Protein AF-A0A957B5E1-F1 (afdb_monomer)

Nearest PDB structures (foldseek):
  1ffw-assembly2_D  TM=5.467E-01  e=7.168E-02  Escherichia coli
  3lap-assembly1_C  TM=6.082E-01  e=3.350E-01  Mycobacterium tuberculosis H37Rv
  6wjo-assembly1_B  TM=6.045E-01  e=6.369E-01  Corynebacterium pseudotuberculosis C231
  5jvo-assembly1_A  TM=5.985E-01  e=7.723E-01  Corynebacterium pseudotuberculosis
  6wjp-assembly1_A-2  TM=5.785E-01  e=5.973E-01  Corynebacterium pseudotuberculosis C231

Sequence (131 aa):
MQNISFETKAINVELLDETIRASLGERIFGISQSEQEIMVHLSDEANARDVAQVREIFEAHDATHLTNRQQEQQNNRLTLTQLREENSGLFDLSTVGNERGPIREMAKRLAQLELEVMEMRGELGSPSFSD

pLDDT: mean 84.03, std 13.48, range [43.12, 97.38]

Mean predicted aligned error: 12.25 Å

Secondary structure (DSSP, 8-state):
-EEEEEE--S--HHHHHHHHHHHHGGGEEEEEE-SSEEEEEE-TT--HHHHHHHHHHHHT--TTPPPHHHHHHHHHHHHHHHHHHHT-S---GGGGTT--HHHHHHHHHHHHHHHHHHHHHT-S-------

Structure (mmCIF, N/CA/C/O backbone):
data_AF-A0A957B5E1-F1
#
_entry.id   AF-A0A957B5E1-F1
#
loop_
_atom_site.group_PDB
_atom_site.id
_atom_site.type_symbol
_atom_site.label_atom_id
_atom_site.label_alt_id
_atom_site.label_comp_id
_atom_site.label_asym_id
_atom_site.label_entity_id
_atom_site.label_seq_id
_atom_site.pdbx_PDB_ins_code
_atom_site.Cartn_x
_atom_site.Cartn_y
_atom_site.Cartn_z
_atom_site.occupancy
_atom_site.B_iso_or_equiv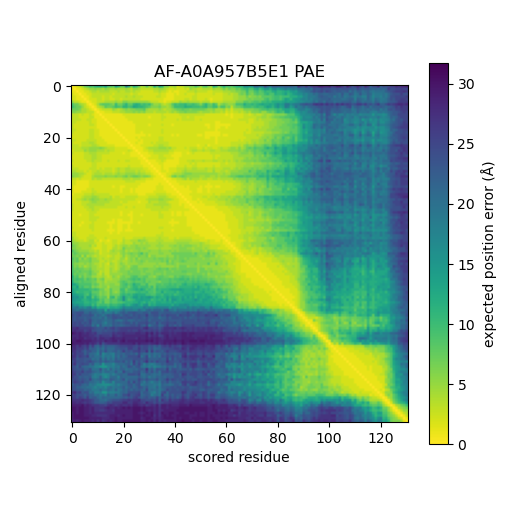
_atom_site.auth_seq_id
_atom_site.auth_comp_id
_atom_site.auth_asym_id
_atom_site.auth_atom_id
_atom_site.pdbx_PDB_model_num
ATOM 1 N N . MET A 1 1 ? 22.008 4.849 -10.360 1.00 84.94 1 MET A N 1
ATOM 2 C CA . MET A 1 1 ? 20.581 4.707 -10.061 1.00 84.94 1 MET A CA 1
ATOM 3 C C . MET A 1 1 ? 19.802 5.391 -11.170 1.00 84.94 1 MET A C 1
ATOM 5 O O . MET A 1 1 ? 20.191 6.489 -11.566 1.00 84.94 1 MET A O 1
ATOM 9 N N . GLN A 1 2 ? 18.736 4.769 -11.676 1.00 92.12 2 GLN A N 1
ATOM 10 C CA . GLN A 1 2 ? 17.880 5.345 -12.719 1.00 92.12 2 GLN A CA 1
ATOM 11 C C . GLN A 1 2 ? 16.495 5.661 -12.147 1.00 92.12 2 GLN A C 1
ATOM 13 O O . GLN A 1 2 ? 15.927 4.849 -11.425 1.00 92.12 2 GLN A O 1
ATOM 18 N N . ASN A 1 3 ? 15.941 6.825 -12.491 1.00 95.00 3 ASN A N 1
ATOM 19 C CA . ASN A 1 3 ? 14.601 7.230 -12.069 1.00 95.00 3 ASN A CA 1
ATOM 20 C C . ASN A 1 3 ? 13.670 7.313 -13.280 1.00 95.00 3 ASN A C 1
ATOM 22 O O . ASN A 1 3 ? 14.054 7.842 -14.326 1.00 95.00 3 ASN A O 1
ATOM 26 N N . ILE A 1 4 ? 12.442 6.824 -13.120 1.00 94.75 4 ILE A N 1
ATOM 27 C CA . ILE A 1 4 ? 11.356 6.998 -14.089 1.00 94.75 4 ILE A CA 1
ATOM 28 C C . ILE A 1 4 ? 10.230 7.747 -13.384 1.00 94.75 4 ILE A C 1
ATOM 30 O O . ILE A 1 4 ? 9.785 7.311 -12.323 1.00 94.75 4 ILE A O 1
ATOM 34 N N . SER A 1 5 ? 9.783 8.857 -13.967 1.00 94.56 5 SER A N 1
ATOM 35 C CA . SER A 1 5 ? 8.663 9.641 -13.455 1.00 94.56 5 SER A CA 1
ATOM 36 C C . SER A 1 5 ? 7.385 9.388 -14.252 1.00 94.56 5 SE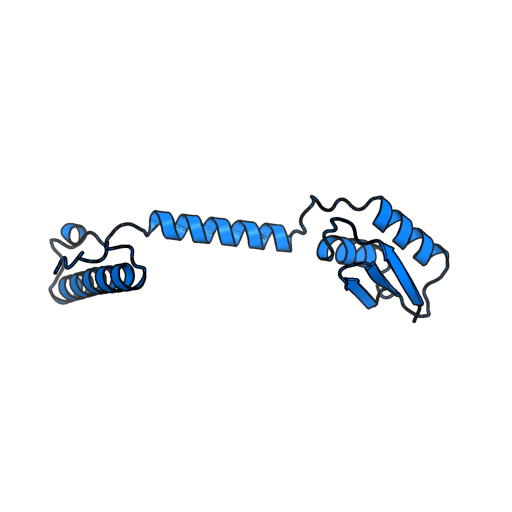R A C 1
ATOM 38 O O . SER A 1 5 ? 7.407 9.171 -15.470 1.00 94.56 5 SER A O 1
ATOM 40 N N . PHE A 1 6 ? 6.269 9.436 -13.535 1.00 94.31 6 PHE A N 1
ATOM 41 C CA . PHE A 1 6 ? 4.916 9.333 -14.055 1.00 94.31 6 PHE A CA 1
ATOM 42 C C . PHE A 1 6 ? 4.049 10.417 -13.419 1.00 94.31 6 PHE A C 1
ATOM 44 O O . PHE A 1 6 ? 4.238 10.747 -12.250 1.00 94.31 6 PHE A O 1
ATOM 51 N N . GLU A 1 7 ? 3.080 10.948 -14.162 1.00 92.25 7 GLU A N 1
ATOM 52 C CA . GLU A 1 7 ? 2.094 11.873 -13.597 1.00 92.25 7 GLU A CA 1
ATOM 53 C C . GLU A 1 7 ? 1.231 11.169 -12.547 1.00 92.25 7 GLU A C 1
ATOM 55 O O . GLU A 1 7 ? 0.790 10.029 -12.745 1.00 92.25 7 GLU A O 1
ATOM 60 N N . THR A 1 8 ? 0.963 11.858 -11.438 1.00 82.69 8 THR A N 1
ATOM 61 C CA . THR A 1 8 ? 0.105 11.322 -10.383 1.00 82.69 8 THR A CA 1
ATOM 62 C C . THR A 1 8 ? -1.310 11.096 -10.910 1.00 82.69 8 THR A C 1
ATOM 64 O O . THR A 1 8 ? -1.996 12.008 -11.370 1.00 82.69 8 THR A O 1
ATOM 67 N N . LYS A 1 9 ? -1.764 9.850 -10.790 1.00 83.75 9 LYS A N 1
ATOM 68 C CA . LYS A 1 9 ? -3.157 9.425 -10.958 1.00 83.75 9 LYS A CA 1
ATOM 69 C C . LYS A 1 9 ? -3.624 8.774 -9.658 1.00 83.75 9 LYS A C 1
ATOM 71 O O . LYS A 1 9 ? -2.817 8.531 -8.761 1.00 83.75 9 LYS A O 1
ATOM 76 N N . ALA A 1 10 ? -4.919 8.479 -9.546 1.00 85.75 10 ALA A N 1
ATOM 77 C CA . ALA A 1 10 ? -5.409 7.615 -8.476 1.00 85.75 10 ALA A CA 1
ATOM 78 C C . ALA A 1 10 ? -4.701 6.253 -8.591 1.00 85.75 10 ALA A C 1
ATOM 80 O O . ALA A 1 10 ? -4.989 5.492 -9.508 1.00 85.75 10 ALA A O 1
ATOM 81 N N . ILE A 1 11 ? -3.727 6.000 -7.712 1.00 89.69 11 ILE A N 1
ATOM 82 C CA . ILE A 1 11 ? -2.851 4.825 -7.726 1.00 89.69 11 ILE A CA 1
ATOM 83 C C . ILE A 1 11 ? -2.752 4.252 -6.318 1.00 89.69 11 ILE A C 1
ATOM 85 O O . ILE A 1 11 ? -2.476 4.962 -5.353 1.00 89.69 11 ILE A O 1
ATOM 89 N N . ASN A 1 12 ? -2.922 2.936 -6.222 1.00 93.50 12 ASN A N 1
ATOM 90 C CA . ASN A 1 12 ? -2.518 2.168 -5.054 1.00 93.50 12 ASN A CA 1
ATOM 91 C C . ASN A 1 12 ? -1.007 1.886 -5.122 1.00 93.50 12 ASN A C 1
ATOM 93 O O . ASN A 1 12 ? -0.584 0.938 -5.784 1.00 93.50 12 ASN A O 1
ATOM 97 N N . VAL A 1 13 ? -0.197 2.732 -4.475 1.00 93.38 13 VAL A N 1
ATOM 98 C CA . VAL A 1 13 ? 1.279 2.661 -4.536 1.00 93.38 13 VAL A CA 1
ATOM 99 C C . VAL A 1 13 ? 1.817 1.348 -3.982 1.00 93.38 13 VAL A C 1
ATOM 101 O O . VAL A 1 13 ? 2.799 0.827 -4.494 1.00 93.38 13 VAL A O 1
ATOM 104 N N . GLU A 1 14 ? 1.171 0.794 -2.960 1.00 93.69 14 GLU A N 1
ATOM 105 C CA . GLU A 1 14 ? 1.608 -0.462 -2.354 1.00 93.69 14 GLU A CA 1
ATOM 106 C C . GLU A 1 14 ? 1.456 -1.634 -3.326 1.00 93.69 14 GLU A C 1
ATOM 108 O O . GLU A 1 14 ? 2.397 -2.399 -3.516 1.00 93.69 14 GLU A O 1
ATOM 113 N N . LEU A 1 15 ? 0.301 -1.725 -3.995 1.00 94.19 15 LEU A N 1
ATOM 114 C CA . LEU A 1 15 ? 0.072 -2.733 -5.028 1.00 94.19 15 LEU A CA 1
ATOM 115 C C . LEU A 1 15 ? 1.023 -2.541 -6.216 1.00 94.19 15 LEU A C 1
ATOM 117 O O . LEU A 1 15 ? 1.521 -3.516 -6.779 1.00 94.19 15 LEU A O 1
ATOM 121 N N . LEU A 1 16 ? 1.285 -1.287 -6.594 1.00 94.69 16 LEU A N 1
ATOM 122 C CA . LEU A 1 16 ? 2.216 -0.970 -7.671 1.00 94.69 16 LEU A CA 1
ATOM 123 C C . LEU A 1 16 ? 3.643 -1.422 -7.319 1.00 94.69 16 LEU A C 1
ATOM 125 O O . LEU A 1 16 ? 4.295 -2.060 -8.144 1.00 94.69 16 LEU A O 1
ATOM 129 N N . ASP A 1 17 ? 4.115 -1.144 -6.098 1.00 95.25 17 ASP A N 1
ATOM 130 C CA . ASP A 1 17 ? 5.431 -1.588 -5.617 1.00 95.25 17 ASP A CA 1
ATOM 131 C C . ASP A 1 17 ? 5.525 -3.112 -5.582 1.00 95.25 17 ASP A C 1
ATOM 133 O O . ASP A 1 17 ? 6.493 -3.669 -6.095 1.00 95.25 17 ASP A O 1
ATOM 137 N N . GLU A 1 18 ? 4.500 -3.795 -5.067 1.00 94.69 18 GLU A N 1
ATOM 138 C CA . GLU A 1 18 ? 4.441 -5.258 -5.047 1.00 94.69 18 GLU A CA 1
ATOM 139 C C . GLU A 1 18 ? 4.517 -5.844 -6.466 1.00 94.69 18 GLU A C 1
ATOM 141 O O . GLU A 1 18 ? 5.321 -6.740 -6.727 1.00 94.69 18 GLU A O 1
ATOM 146 N N . THR A 1 19 ? 3.752 -5.286 -7.408 1.00 95.25 19 THR A N 1
ATOM 147 C CA . THR A 1 19 ? 3.702 -5.754 -8.802 1.00 95.25 19 THR A CA 1
ATOM 148 C C . THR A 1 19 ? 5.027 -5.519 -9.528 1.00 95.25 19 THR A C 1
ATOM 150 O O . THR A 1 19 ? 5.556 -6.427 -10.176 1.00 95.25 19 THR A O 1
ATOM 153 N N . ILE A 1 20 ? 5.608 -4.321 -9.402 1.00 95.69 20 ILE A N 1
ATOM 154 C CA . ILE A 1 20 ? 6.893 -4.010 -10.039 1.00 95.69 20 ILE A CA 1
ATOM 155 C C . ILE A 1 20 ? 8.006 -4.854 -9.417 1.00 95.69 20 ILE A C 1
ATOM 157 O O . ILE A 1 20 ? 8.822 -5.415 -10.148 1.00 95.69 20 ILE A O 1
ATOM 161 N N . ARG A 1 21 ? 8.030 -5.012 -8.091 1.00 96.19 21 ARG A N 1
ATOM 162 C CA . ARG A 1 21 ? 9.034 -5.826 -7.396 1.00 96.19 21 ARG A CA 1
ATOM 163 C C . ARG A 1 21 ? 8.924 -7.306 -7.742 1.00 96.19 21 ARG A C 1
ATOM 165 O O . ARG A 1 21 ? 9.955 -7.938 -7.953 1.00 96.19 21 ARG A O 1
ATOM 172 N N . ALA A 1 22 ? 7.714 -7.846 -7.886 1.00 95.88 22 ALA A N 1
ATOM 173 C CA . ALA A 1 22 ? 7.507 -9.216 -8.358 1.00 95.88 22 ALA A CA 1
ATOM 174 C C . ALA A 1 22 ? 8.056 -9.433 -9.780 1.00 95.88 22 ALA A C 1
ATOM 176 O O . ALA A 1 22 ? 8.545 -10.515 -10.099 1.00 95.88 22 ALA A O 1
ATOM 177 N N . SER A 1 23 ? 8.010 -8.399 -10.622 1.00 96.12 23 SER A N 1
ATOM 178 C CA . SER A 1 23 ? 8.473 -8.462 -12.008 1.00 96.12 23 SER A CA 1
ATOM 179 C C . SER A 1 23 ? 9.976 -8.201 -12.175 1.00 96.12 23 SER A C 1
ATOM 181 O O . SER A 1 23 ? 10.636 -8.846 -12.992 1.00 96.12 23 SER A O 1
ATOM 183 N N . LEU A 1 24 ? 10.527 -7.225 -11.450 1.00 95.56 24 LEU A N 1
ATOM 184 C CA . LEU A 1 24 ? 11.905 -6.752 -11.622 1.00 95.56 24 LEU A CA 1
ATOM 185 C C . LEU A 1 24 ? 12.883 -7.348 -10.598 1.00 95.56 24 LEU A C 1
ATOM 187 O O . LEU A 1 24 ? 14.088 -7.373 -10.870 1.00 95.56 24 LEU A O 1
ATOM 191 N N . GLY A 1 25 ? 12.389 -7.854 -9.465 1.00 95.12 25 GLY A N 1
ATOM 192 C CA . GLY A 1 25 ? 13.197 -8.405 -8.379 1.00 95.12 25 GLY A CA 1
ATOM 193 C C . GLY A 1 25 ? 14.068 -7.338 -7.716 1.00 95.12 25 GLY A C 1
ATOM 194 O O . GLY A 1 25 ? 13.592 -6.269 -7.349 1.00 95.12 25 GLY A O 1
ATOM 195 N N . GLU A 1 26 ? 15.366 -7.611 -7.597 1.00 95.06 26 GLU A N 1
ATOM 196 C CA . GLU A 1 26 ? 16.347 -6.715 -6.959 1.00 95.06 26 GLU A CA 1
ATOM 197 C C . GLU A 1 26 ? 16.664 -5.455 -7.785 1.00 95.06 26 GLU A C 1
ATOM 199 O O . GLU A 1 26 ? 17.351 -4.550 -7.318 1.00 95.06 26 GLU A O 1
ATOM 204 N N . ARG A 1 27 ? 16.141 -5.360 -9.015 1.00 96.12 27 ARG A N 1
ATOM 205 C CA . ARG A 1 27 ? 16.395 -4.226 -9.915 1.00 96.12 27 ARG A CA 1
ATOM 206 C C . ARG A 1 27 ? 15.563 -2.982 -9.598 1.00 96.12 27 ARG A C 1
ATOM 208 O O . ARG A 1 27 ? 15.776 -1.953 -10.240 1.00 96.12 27 ARG A O 1
ATOM 215 N N . ILE A 1 28 ? 14.655 -3.053 -8.624 1.00 96.75 28 ILE A N 1
ATOM 216 C CA . ILE A 1 28 ? 13.908 -1.915 -8.075 1.00 96.75 28 ILE A CA 1
ATOM 217 C C . ILE A 1 28 ? 14.337 -1.649 -6.628 1.00 96.75 28 ILE A C 1
ATOM 219 O O . ILE A 1 28 ? 14.397 -2.557 -5.805 1.00 96.75 28 ILE A O 1
ATOM 223 N N . PHE A 1 29 ? 14.595 -0.381 -6.309 1.00 95.94 29 PHE A N 1
ATOM 224 C CA . PHE A 1 29 ? 14.842 0.065 -4.937 1.00 95.94 29 PHE A CA 1
ATOM 225 C C . PHE A 1 29 ? 13.554 0.470 -4.217 1.00 95.94 29 PHE A C 1
ATOM 227 O O . PHE A 1 29 ? 13.430 0.260 -3.011 1.00 95.94 29 PHE A O 1
ATOM 234 N N . GLY A 1 30 ? 12.595 1.036 -4.949 1.00 95.50 30 GLY A N 1
ATOM 235 C CA . GLY A 1 30 ? 11.274 1.366 -4.430 1.00 95.50 30 GLY A CA 1
ATOM 236 C C . GLY A 1 30 ? 10.558 2.418 -5.264 1.00 95.50 30 GLY A C 1
ATOM 237 O O . GLY A 1 30 ? 11.024 2.820 -6.334 1.00 95.50 30 GLY A O 1
ATOM 238 N N . ILE A 1 31 ? 9.426 2.877 -4.739 1.00 96.19 31 ILE A N 1
ATOM 239 C CA . ILE A 1 31 ? 8.576 3.900 -5.345 1.00 96.19 31 ILE A CA 1
ATOM 240 C C . ILE A 1 31 ? 8.396 5.043 -4.348 1.00 96.19 31 ILE A C 1
ATOM 242 O O . ILE A 1 31 ? 8.119 4.808 -3.171 1.00 96.19 31 ILE A O 1
ATOM 246 N N . SER A 1 32 ? 8.538 6.279 -4.816 1.00 95.00 32 SER A N 1
ATOM 247 C CA . SER A 1 32 ? 8.153 7.476 -4.073 1.00 95.00 32 SER A CA 1
ATOM 248 C C . SER A 1 32 ? 6.994 8.186 -4.772 1.00 95.00 32 SER A C 1
ATOM 250 O O . SER A 1 32 ? 6.836 8.111 -5.990 1.00 95.00 32 SER A O 1
ATOM 252 N N . GLN A 1 33 ? 6.147 8.848 -3.987 1.00 94.31 33 GLN A N 1
ATOM 253 C CA . GLN A 1 33 ? 4.993 9.593 -4.478 1.00 94.31 33 GLN A CA 1
ATOM 254 C C . GLN A 1 33 ? 5.028 11.010 -3.910 1.00 94.31 33 GLN A C 1
ATOM 256 O O . GLN A 1 33 ? 5.201 11.202 -2.706 1.00 94.31 33 GLN A O 1
ATOM 261 N N . SER A 1 34 ? 4.828 11.988 -4.786 1.00 92.12 34 SER A N 1
ATOM 262 C CA . SER A 1 34 ? 4.522 13.374 -4.446 1.00 92.12 34 SER A CA 1
ATOM 263 C C . SER A 1 34 ? 3.105 13.730 -4.913 1.00 92.12 34 SER A C 1
ATOM 265 O O . SER A 1 34 ? 2.397 12.910 -5.502 1.00 92.12 34 SER A O 1
ATOM 267 N N . GLU A 1 35 ? 2.677 14.970 -4.674 1.00 89.19 35 GLU A N 1
ATOM 268 C CA . GLU A 1 35 ? 1.366 15.453 -5.125 1.00 89.19 35 GLU A CA 1
ATOM 269 C C . GLU A 1 35 ? 1.197 15.390 -6.652 1.00 89.19 35 GLU A C 1
ATOM 271 O O . GLU A 1 35 ? 0.083 15.208 -7.138 1.00 89.19 35 GLU A O 1
ATOM 276 N N . GLN A 1 36 ? 2.288 15.515 -7.412 1.00 90.75 36 GLN A N 1
ATOM 277 C CA . GLN A 1 36 ? 2.246 15.685 -8.871 1.00 90.75 36 GLN A CA 1
ATOM 278 C C . GLN A 1 36 ? 2.878 14.529 -9.644 1.00 90.75 36 GLN A C 1
ATOM 280 O O . GLN A 1 36 ? 2.519 14.304 -10.801 1.00 90.75 36 GLN A O 1
ATOM 285 N N . GLU A 1 37 ? 3.785 13.783 -9.015 1.00 94.69 37 GLU A N 1
ATOM 286 C CA . GLU A 1 37 ? 4.480 12.681 -9.670 1.00 94.69 37 GLU A CA 1
ATOM 287 C C . GLU A 1 37 ? 4.664 11.445 -8.789 1.00 94.69 37 GLU A C 1
ATOM 289 O O . GLU A 1 37 ? 4.835 11.524 -7.569 1.00 94.69 37 GLU A O 1
ATOM 294 N N . ILE A 1 38 ? 4.708 10.295 -9.456 1.00 94.81 38 ILE A N 1
ATOM 295 C CA . ILE A 1 38 ? 5.184 9.028 -8.911 1.00 94.81 38 ILE A CA 1
ATOM 296 C C . ILE A 1 38 ? 6.538 8.735 -9.545 1.00 94.81 38 ILE A C 1
ATOM 298 O O . ILE A 1 38 ? 6.677 8.744 -10.770 1.00 94.81 38 ILE A O 1
ATOM 302 N N . MET A 1 39 ? 7.535 8.460 -8.709 1.00 96.25 39 MET A N 1
ATOM 303 C CA . MET A 1 39 ? 8.894 8.166 -9.136 1.00 96.25 39 MET A CA 1
ATOM 304 C C . MET A 1 39 ? 9.259 6.730 -8.770 1.00 96.25 39 MET A C 1
ATOM 306 O O . MET A 1 39 ? 9.225 6.338 -7.605 1.00 96.25 39 MET A O 1
ATOM 310 N N . VAL A 1 40 ? 9.627 5.944 -9.779 1.00 96.56 40 VAL A N 1
ATOM 311 C CA . VAL A 1 40 ? 10.134 4.580 -9.606 1.00 96.56 40 VAL A CA 1
ATOM 312 C C . VAL A 1 40 ? 11.658 4.625 -9.635 1.00 96.56 40 VAL A C 1
ATOM 314 O O . VAL A 1 40 ? 12.252 5.109 -10.604 1.00 96.56 40 VAL A O 1
ATOM 317 N N . HIS A 1 41 ? 12.284 4.122 -8.573 1.00 97.38 41 H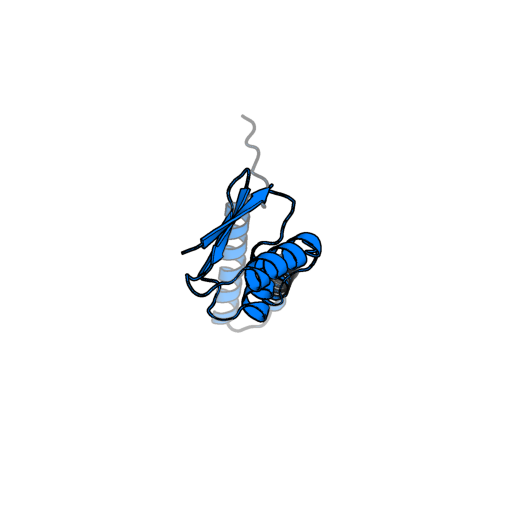IS A N 1
ATOM 318 C CA . HIS A 1 41 ? 13.733 4.094 -8.402 1.00 97.38 41 HIS A CA 1
ATOM 319 C C . HIS A 1 41 ? 14.282 2.722 -8.789 1.00 97.38 41 HIS A C 1
ATOM 321 O O . HIS A 1 41 ? 14.015 1.723 -8.119 1.00 97.38 41 HIS A O 1
ATOM 327 N N . LEU A 1 42 ? 15.072 2.674 -9.857 1.00 97.06 42 LEU A N 1
ATOM 328 C CA . LEU A 1 42 ? 15.676 1.458 -10.389 1.00 97.06 42 LEU A CA 1
ATOM 329 C C . LEU A 1 42 ? 17.184 1.392 -10.109 1.00 97.06 42 LEU A C 1
ATOM 331 O O . LEU A 1 42 ? 17.880 2.411 -9.997 1.00 97.06 42 LEU A O 1
ATOM 335 N N . SER A 1 43 ? 17.685 0.161 -10.032 1.00 97.19 43 SER A N 1
ATOM 336 C CA . SER A 1 43 ? 19.114 -0.149 -9.945 1.00 97.19 43 SER A CA 1
ATOM 337 C C . SER A 1 43 ? 19.885 0.316 -11.185 1.00 97.19 43 SER A C 1
ATOM 339 O O . SER A 1 43 ? 19.311 0.513 -12.253 1.00 97.19 43 SER A O 1
ATOM 341 N N . ASP A 1 44 ? 21.205 0.467 -11.055 1.00 95.88 44 ASP A N 1
ATOM 342 C CA . ASP A 1 44 ? 22.099 0.748 -12.193 1.00 95.88 44 ASP A CA 1
ATOM 343 C C . ASP A 1 44 ? 22.163 -0.387 -13.223 1.00 95.88 44 ASP A C 1
ATOM 345 O O . ASP A 1 44 ? 22.570 -0.173 -14.361 1.00 95.88 44 ASP A O 1
ATOM 349 N N . GLU A 1 45 ? 21.746 -1.589 -12.831 1.00 95.44 45 GLU A N 1
ATOM 350 C CA . GLU A 1 45 ? 21.701 -2.769 -13.694 1.00 95.44 45 GLU A CA 1
ATOM 351 C C . GLU A 1 45 ? 20.414 -2.836 -14.531 1.00 95.44 45 GLU A C 1
ATOM 353 O O . GLU A 1 45 ? 20.287 -3.693 -15.410 1.00 95.44 45 GLU A O 1
ATOM 358 N N . ALA A 1 46 ? 19.455 -1.938 -14.276 1.00 96.06 46 ALA A N 1
ATOM 359 C CA . ALA A 1 46 ? 18.222 -1.865 -15.041 1.00 96.06 46 ALA A CA 1
ATOM 360 C C . ALA A 1 46 ? 18.505 -1.443 -16.489 1.00 96.06 46 ALA A C 1
ATOM 362 O O . ALA A 1 46 ? 19.220 -0.478 -16.764 1.00 96.06 46 ALA A O 1
ATOM 363 N N . ASN A 1 47 ? 17.920 -2.171 -17.435 1.00 96.19 47 ASN A N 1
ATOM 364 C CA . ASN A 1 47 ? 18.079 -1.907 -18.862 1.00 96.19 47 ASN A CA 1
ATOM 365 C C . ASN A 1 47 ? 16.790 -1.335 -19.482 1.00 96.19 47 ASN A C 1
ATOM 367 O O . ASN A 1 47 ? 15.749 -1.208 -18.838 1.00 96.19 47 ASN A O 1
ATOM 371 N N . ALA A 1 48 ? 16.834 -1.013 -20.778 1.00 95.88 48 ALA A N 1
ATOM 372 C CA . ALA A 1 48 ? 15.690 -0.441 -21.490 1.00 95.88 48 ALA A CA 1
ATOM 373 C C . ALA A 1 48 ? 14.431 -1.335 -21.477 1.00 95.88 48 ALA A C 1
ATOM 375 O O . ALA A 1 48 ? 13.317 -0.816 -21.527 1.00 95.88 48 ALA A O 1
ATOM 376 N N . ARG A 1 49 ? 14.589 -2.663 -21.392 1.00 96.19 49 ARG A N 1
ATOM 377 C CA . ARG A 1 49 ? 13.465 -3.600 -21.273 1.00 96.19 49 ARG A CA 1
ATOM 378 C C . ARG A 1 49 ? 12.812 -3.501 -19.898 1.00 96.19 49 ARG A C 1
ATOM 380 O O . ARG A 1 49 ? 11.590 -3.513 -19.832 1.00 96.19 49 ARG A O 1
ATOM 387 N N . ASP A 1 50 ? 13.602 -3.348 -18.837 1.00 96.62 50 ASP A N 1
ATOM 388 C CA . ASP A 1 50 ? 13.079 -3.156 -17.479 1.00 96.62 50 ASP A CA 1
ATOM 389 C C . ASP A 1 50 ? 12.289 -1.840 -17.388 1.00 96.62 50 ASP A C 1
ATOM 391 O O . ASP A 1 50 ? 11.180 -1.808 -16.861 1.00 96.62 50 ASP A O 1
ATOM 395 N N . VAL A 1 51 ? 12.804 -0.765 -17.998 1.00 96.62 51 VAL A N 1
ATOM 396 C CA . VAL A 1 51 ? 12.098 0.527 -18.103 1.00 96.62 51 VAL A CA 1
ATOM 397 C C . VAL A 1 51 ? 10.769 0.383 -18.851 1.00 96.62 51 VAL A C 1
ATOM 399 O O . VAL A 1 51 ? 9.753 0.912 -18.401 1.00 96.62 51 VAL A O 1
ATOM 402 N N . ALA A 1 52 ? 10.758 -0.318 -19.990 1.00 96.94 52 ALA A N 1
ATOM 403 C CA . ALA A 1 52 ? 9.537 -0.561 -20.756 1.00 96.94 52 ALA A CA 1
ATOM 404 C C . ALA A 1 52 ? 8.515 -1.378 -19.950 1.00 96.94 52 ALA A C 1
ATOM 406 O O . ALA A 1 52 ? 7.335 -1.044 -19.944 1.00 96.94 52 ALA A O 1
ATOM 407 N N . GLN A 1 53 ? 8.982 -2.383 -19.209 1.00 96.75 53 GLN A N 1
ATOM 408 C CA . GLN A 1 53 ? 8.139 -3.214 -18.358 1.00 96.75 53 GLN A CA 1
ATOM 409 C C . GLN A 1 53 ? 7.507 -2.417 -17.210 1.00 96.75 53 GLN A C 1
ATOM 411 O O . GLN A 1 53 ? 6.321 -2.575 -16.940 1.00 96.75 53 GLN A O 1
ATOM 416 N N . VAL A 1 54 ? 8.252 -1.510 -16.570 1.00 96.50 54 VAL A N 1
ATOM 417 C CA . VAL A 1 54 ? 7.689 -0.608 -15.547 1.00 96.50 54 VAL A CA 1
ATOM 418 C C . VAL A 1 54 ? 6.588 0.275 -16.136 1.00 96.50 54 VAL A C 1
ATOM 420 O O . VAL A 1 54 ? 5.562 0.470 -15.490 1.00 96.50 54 VAL A O 1
ATOM 423 N N . ARG A 1 55 ? 6.767 0.788 -17.361 1.00 96.19 55 ARG A N 1
ATOM 424 C CA . ARG A 1 55 ? 5.734 1.589 -18.038 1.00 96.19 55 ARG A CA 1
ATOM 425 C C . ARG A 1 55 ? 4.479 0.772 -18.334 1.00 96.19 55 ARG A C 1
ATOM 427 O O . ARG A 1 55 ? 3.390 1.246 -18.044 1.00 96.19 55 ARG A O 1
ATOM 434 N N . GLU A 1 56 ? 4.636 -0.446 -18.843 1.00 96.25 56 GLU A N 1
ATOM 435 C CA . GLU A 1 56 ? 3.517 -1.356 -19.114 1.00 96.25 56 GLU A CA 1
ATOM 436 C C . GLU A 1 56 ? 2.738 -1.692 -17.833 1.00 96.25 56 GLU A C 1
ATOM 438 O O . GLU A 1 56 ? 1.512 -1.601 -17.815 1.00 96.25 56 GLU A O 1
ATOM 443 N N . ILE A 1 57 ? 3.443 -1.996 -16.736 1.00 95.50 57 ILE A N 1
ATOM 444 C CA . ILE A 1 57 ? 2.819 -2.239 -15.428 1.00 95.50 57 ILE A CA 1
ATOM 445 C C . ILE A 1 57 ? 2.056 -0.998 -14.955 1.00 95.50 57 ILE A C 1
ATOM 447 O O . ILE A 1 57 ? 0.927 -1.118 -14.491 1.00 95.50 57 ILE A O 1
ATOM 451 N N . PHE A 1 58 ? 2.646 0.191 -15.090 1.00 94.38 58 PHE A N 1
ATOM 452 C CA . PHE A 1 58 ? 2.006 1.440 -14.682 1.00 94.38 58 PHE A CA 1
ATOM 453 C C . PHE A 1 58 ? 0.745 1.748 -15.506 1.00 94.38 58 PHE A C 1
ATOM 455 O O . PHE A 1 58 ? -0.245 2.229 -14.961 1.00 94.38 58 PHE A O 1
ATOM 462 N N . GLU A 1 59 ? 0.757 1.464 -16.810 1.00 93.19 59 GLU A N 1
ATOM 463 C CA . GLU A 1 59 ? -0.396 1.656 -17.701 1.00 93.19 59 GLU A CA 1
ATOM 464 C C . GLU A 1 59 ? -1.525 0.654 -17.439 1.00 93.19 59 GLU A C 1
ATOM 466 O O . GLU A 1 59 ? -2.697 1.019 -17.532 1.00 93.19 59 GLU A O 1
ATOM 471 N N . ALA A 1 60 ? -1.185 -0.587 -17.084 1.00 93.75 60 ALA A N 1
ATOM 472 C CA . ALA A 1 60 ? -2.144 -1.632 -16.733 1.00 93.75 60 ALA A CA 1
ATOM 473 C C . ALA A 1 60 ? -2.596 -1.584 -15.260 1.00 93.75 60 ALA A C 1
ATOM 475 O O . ALA A 1 60 ? -3.408 -2.414 -14.845 1.00 93.75 60 ALA A O 1
ATOM 476 N N . HIS A 1 61 ? -2.062 -0.654 -14.459 1.00 93.06 61 HIS A N 1
ATOM 477 C CA . HIS A 1 61 ? -2.306 -0.604 -13.021 1.00 93.06 61 HIS A CA 1
ATOM 478 C C . HIS A 1 61 ? -3.760 -0.257 -12.702 1.00 93.06 61 HIS A C 1
ATOM 480 O O . HIS A 1 61 ? -4.260 0.804 -13.080 1.00 93.06 61 HIS A O 1
ATOM 486 N N . ASP A 1 62 ? -4.413 -1.117 -11.924 1.00 91.25 62 ASP A N 1
ATOM 487 C CA . ASP A 1 62 ? -5.746 -0.869 -11.386 1.00 91.25 62 ASP A CA 1
ATOM 488 C C . ASP A 1 62 ? -5.658 -0.525 -9.896 1.00 91.25 62 ASP A C 1
ATOM 490 O O . ASP A 1 62 ? -5.355 -1.364 -9.046 1.00 91.25 62 ASP A O 1
ATOM 494 N N . ALA A 1 63 ? -5.941 0.735 -9.573 1.00 89.94 63 ALA A N 1
ATOM 495 C CA . ALA A 1 63 ? -5.897 1.243 -8.208 1.00 89.94 63 ALA A CA 1
ATOM 496 C C . ALA A 1 63 ? -7.053 0.760 -7.321 1.00 89.94 63 ALA A C 1
ATOM 498 O O . ALA A 1 63 ? -7.018 0.992 -6.113 1.00 89.94 63 ALA A O 1
ATOM 499 N N . THR A 1 64 ? -8.077 0.129 -7.899 1.00 90.81 64 THR A N 1
ATOM 500 C CA . THR A 1 64 ? -9.230 -0.384 -7.146 1.00 90.81 64 THR A CA 1
ATOM 501 C C . THR A 1 64 ? -8.939 -1.714 -6.459 1.00 90.81 64 THR A C 1
ATOM 503 O O . THR A 1 64 ? -9.623 -2.075 -5.501 1.00 90.81 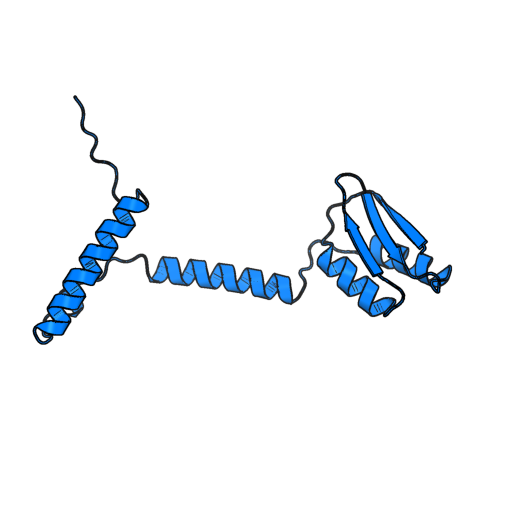64 THR A O 1
ATOM 506 N N . HIS A 1 65 ? -7.897 -2.422 -6.895 1.00 89.69 65 HIS A N 1
ATOM 507 C CA . HIS A 1 65 ? -7.450 -3.640 -6.244 1.00 89.69 65 HIS A CA 1
ATOM 508 C C . HIS A 1 65 ? -6.638 -3.328 -4.987 1.00 89.69 65 HIS A C 1
ATOM 510 O O . HIS A 1 65 ? -5.794 -2.429 -4.959 1.00 89.69 65 HIS A O 1
ATOM 516 N N . LEU A 1 66 ? -6.902 -4.101 -3.938 1.00 86.00 66 LEU A N 1
ATOM 517 C CA . LEU A 1 66 ? -6.184 -4.045 -2.675 1.00 86.00 66 LEU A CA 1
ATOM 518 C C . LEU A 1 66 ? -5.146 -5.161 -2.625 1.00 86.00 66 LEU A C 1
ATOM 520 O O . LEU A 1 66 ? -5.379 -6.262 -3.125 1.00 86.00 66 LEU A O 1
ATOM 524 N N . THR A 1 67 ? -4.015 -4.893 -1.977 1.00 88.69 6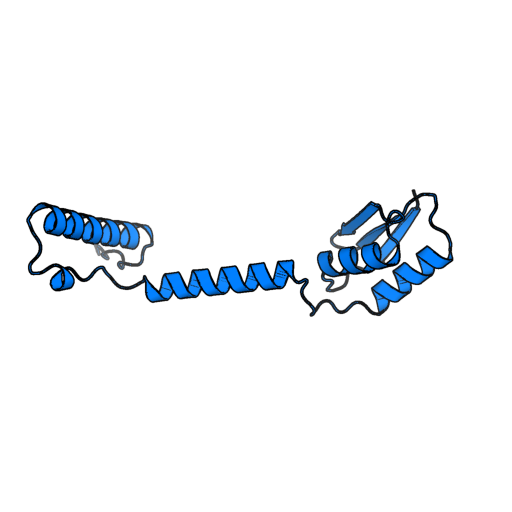7 THR A N 1
ATOM 525 C CA . THR A 1 67 ? -3.080 -5.963 -1.610 1.00 88.69 67 THR A CA 1
ATOM 526 C C . THR A 1 67 ? -3.710 -6.858 -0.540 1.00 88.69 67 THR A C 1
ATOM 528 O O . THR A 1 67 ? -4.615 -6.438 0.189 1.00 88.69 67 THR A O 1
ATOM 531 N N . ASN A 1 68 ? -3.202 -8.083 -0.376 1.00 86.31 68 ASN A N 1
ATOM 532 C CA . ASN A 1 68 ? -3.663 -8.980 0.694 1.00 86.31 68 ASN A CA 1
ATOM 533 C C . ASN A 1 68 ? -3.552 -8.313 2.074 1.00 86.31 68 ASN A C 1
ATOM 535 O O . ASN A 1 68 ? -4.472 -8.386 2.886 1.00 86.31 68 ASN A O 1
ATOM 539 N N . ARG A 1 69 ? -2.459 -7.576 2.308 1.00 87.12 69 ARG A N 1
ATOM 540 C CA . ARG A 1 69 ? -2.237 -6.827 3.549 1.00 87.12 69 ARG A CA 1
ATOM 541 C C . ARG A 1 69 ? -3.293 -5.742 3.760 1.00 87.12 69 ARG A C 1
ATOM 543 O O . ARG A 1 69 ? -3.797 -5.579 4.869 1.00 87.12 69 ARG A O 1
ATOM 550 N N . GLN A 1 70 ? -3.632 -4.991 2.716 1.00 86.50 70 GLN A N 1
ATOM 551 C CA . GLN A 1 70 ? -4.672 -3.965 2.788 1.00 86.50 70 GLN A CA 1
ATOM 552 C C . GLN A 1 70 ? -6.051 -4.581 3.037 1.00 86.50 70 GLN A C 1
ATOM 554 O O . GLN A 1 70 ? -6.812 -4.060 3.854 1.00 86.50 70 GLN A O 1
ATOM 559 N N . GLN A 1 71 ? -6.342 -5.720 2.406 1.00 90.31 71 GLN A N 1
ATOM 560 C CA . GLN A 1 71 ? -7.576 -6.465 2.638 1.00 90.31 71 GLN A CA 1
ATOM 561 C C . GLN A 1 71 ? -7.675 -6.951 4.091 1.00 90.31 71 GLN A C 1
ATOM 563 O O . GLN A 1 71 ? -8.710 -6.780 4.734 1.00 90.31 71 GLN A O 1
ATOM 568 N N . GLU A 1 72 ? -6.595 -7.496 4.651 1.00 89.44 72 GLU A N 1
ATOM 569 C CA . GLU A 1 72 ? -6.534 -7.899 6.060 1.00 89.44 72 GLU A CA 1
ATOM 570 C C . GLU A 1 72 ? -6.740 -6.712 7.005 1.00 89.44 72 GLU A C 1
ATOM 572 O O . GLU A 1 72 ? -7.502 -6.803 7.967 1.00 89.44 72 GLU A O 1
ATOM 577 N N . GLN A 1 73 ? -6.112 -5.568 6.728 1.00 87.38 73 GLN A N 1
ATOM 578 C CA . GLN A 1 73 ? -6.303 -4.356 7.526 1.00 87.38 73 GLN A CA 1
ATOM 579 C C . GLN A 1 73 ? -7.748 -3.854 7.479 1.00 87.38 73 GLN A C 1
ATOM 581 O O . GLN A 1 73 ? -8.283 -3.435 8.508 1.00 87.38 73 GLN A O 1
ATOM 586 N N . GLN A 1 74 ? -8.389 -3.904 6.310 1.00 89.75 74 GLN A N 1
ATOM 587 C CA . GLN A 1 74 ? -9.799 -3.562 6.168 1.00 89.75 74 GLN A CA 1
ATOM 588 C C . GLN A 1 74 ? -10.677 -4.513 6.985 1.00 89.75 74 GLN A C 1
ATOM 590 O O . GLN A 1 74 ? -11.516 -4.052 7.758 1.00 89.75 74 GLN A O 1
ATOM 595 N N . ASN A 1 75 ? -10.437 -5.820 6.879 1.00 90.44 75 ASN A N 1
ATOM 596 C CA . ASN A 1 75 ? -11.173 -6.830 7.632 1.00 90.44 75 ASN A CA 1
ATOM 597 C C . ASN A 1 75 ? -11.009 -6.621 9.142 1.00 90.44 75 ASN A C 1
ATOM 599 O O . ASN A 1 75 ? -11.997 -6.590 9.865 1.00 90.44 75 ASN A O 1
ATOM 603 N N . ASN A 1 76 ? -9.789 -6.362 9.616 1.00 88.25 76 ASN A N 1
ATOM 604 C CA . ASN A 1 76 ? -9.523 -6.090 11.029 1.00 88.25 76 ASN A CA 1
ATOM 605 C C . ASN A 1 76 ? -10.278 -4.856 11.538 1.00 88.25 76 ASN A C 1
ATOM 607 O O . ASN A 1 76 ? -10.798 -4.866 12.654 1.00 88.25 76 ASN A O 1
ATOM 611 N N . ARG A 1 77 ? -10.368 -3.793 10.729 1.00 87.00 77 ARG A N 1
ATOM 612 C CA . ARG A 1 77 ? -11.160 -2.604 11.077 1.00 87.00 77 ARG A CA 1
ATOM 613 C C . ARG A 1 77 ? -12.646 -2.933 11.179 1.00 87.00 77 ARG A C 1
ATOM 615 O O . ARG A 1 77 ? -13.279 -2.492 12.131 1.00 87.00 77 ARG A O 1
ATOM 622 N N . LEU A 1 78 ? -13.181 -3.716 10.244 1.00 89.06 78 LEU A N 1
ATOM 623 C CA . LEU A 1 78 ? -14.580 -4.147 10.272 1.00 89.06 78 LEU A CA 1
ATOM 624 C C . LEU A 1 78 ? -14.877 -5.001 11.507 1.00 89.06 78 LEU A C 1
ATOM 626 O O . LEU A 1 78 ? -15.836 -4.712 12.217 1.00 89.06 78 LEU A O 1
ATOM 630 N N . THR A 1 79 ? -14.015 -5.968 11.821 1.00 88.38 79 THR A N 1
ATOM 631 C CA . THR A 1 79 ? -14.137 -6.799 13.026 1.00 88.38 79 THR A CA 1
ATOM 632 C C . THR A 1 79 ? -14.101 -5.951 14.294 1.00 88.38 79 THR A C 1
ATOM 634 O O . THR A 1 79 ? -14.899 -6.159 15.200 1.00 88.38 79 THR A O 1
ATOM 637 N N . LEU A 1 80 ? -13.207 -4.960 14.373 1.00 85.81 80 LEU A N 1
ATOM 638 C CA . LEU A 1 80 ? -13.145 -4.058 15.525 1.00 85.81 80 LEU A CA 1
ATOM 639 C C . LEU A 1 80 ? -14.407 -3.206 15.673 1.00 85.81 80 LEU A C 1
ATOM 641 O O . LEU A 1 80 ? -14.843 -2.974 16.798 1.00 85.81 80 LEU A O 1
ATOM 645 N N . THR A 1 81 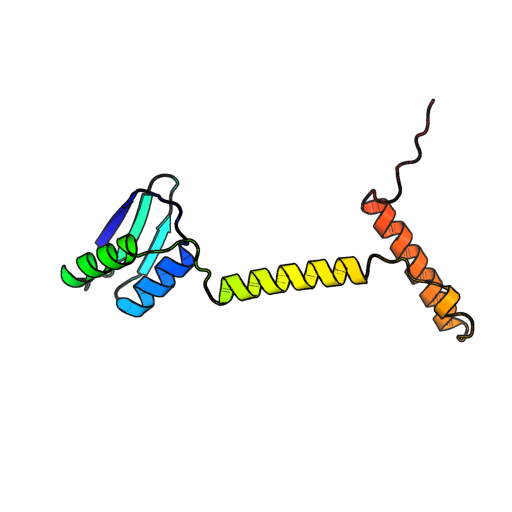? -14.988 -2.734 14.572 1.00 81.56 81 THR A N 1
ATOM 646 C CA . THR A 1 81 ? -16.257 -1.999 14.608 1.00 81.56 81 THR A CA 1
ATOM 647 C C . THR A 1 81 ? -17.400 -2.905 15.057 1.00 81.56 81 THR A C 1
ATOM 649 O O . THR A 1 81 ? -18.124 -2.530 15.971 1.00 81.56 81 THR A O 1
ATOM 652 N N . GLN A 1 82 ? -17.501 -4.122 14.514 1.00 81.81 82 GLN A N 1
ATOM 653 C CA . GLN A 1 82 ? -18.515 -5.101 14.924 1.00 81.81 82 GLN A CA 1
ATOM 654 C C . GLN A 1 82 ? -18.397 -5.453 16.406 1.00 81.81 82 GLN A C 1
ATOM 656 O O . GLN A 1 82 ? -19.376 -5.361 17.133 1.00 81.81 82 GLN A O 1
ATOM 661 N N . LEU A 1 83 ? -17.189 -5.748 16.896 1.00 81.25 83 LEU A N 1
ATOM 662 C CA . LEU A 1 83 ? -16.967 -6.020 18.317 1.00 81.25 83 LEU A CA 1
ATOM 663 C C . LEU A 1 83 ? -17.325 -4.822 19.202 1.00 81.25 83 LEU A C 1
ATOM 665 O O . LEU A 1 83 ? -17.742 -5.010 20.341 1.00 81.25 83 LEU A O 1
ATOM 669 N N . ARG A 1 84 ? -17.151 -3.588 18.718 1.00 78.75 84 ARG A N 1
ATOM 670 C CA . ARG A 1 84 ? -17.576 -2.392 19.458 1.00 78.75 84 ARG A CA 1
ATOM 671 C C . ARG A 1 84 ? -19.091 -2.259 19.500 1.00 78.75 84 ARG A C 1
ATOM 673 O O . ARG A 1 84 ? -19.594 -1.884 20.546 1.00 78.75 84 ARG A O 1
ATOM 680 N N . GLU A 1 85 ? -19.789 -2.557 18.409 1.00 79.75 85 GLU A N 1
ATOM 681 C CA . GLU A 1 85 ? -21.257 -2.547 18.350 1.00 79.75 85 GLU A CA 1
ATOM 682 C C . GLU A 1 85 ? -21.865 -3.680 19.189 1.00 79.75 85 GLU A C 1
ATOM 684 O O . GLU A 1 85 ? -22.814 -3.465 19.933 1.00 79.75 85 GLU A O 1
ATOM 689 N N . GLU A 1 86 ? -21.286 -4.880 19.148 1.00 78.56 86 GLU A N 1
ATOM 690 C CA . GLU A 1 86 ? -21.716 -6.007 19.986 1.00 78.56 86 GLU A CA 1
ATOM 691 C C . GLU A 1 86 ? -21.515 -5.718 21.479 1.00 78.56 86 GLU A C 1
ATOM 693 O O . GLU A 1 86 ? -22.349 -6.090 22.303 1.00 78.56 86 GLU A O 1
ATOM 698 N N . ASN A 1 87 ? -20.430 -5.020 21.828 1.00 72.31 87 ASN A N 1
ATOM 699 C CA . ASN A 1 87 ? -20.101 -4.649 23.205 1.00 72.31 87 ASN A CA 1
ATOM 700 C C . ASN A 1 87 ? -20.508 -3.207 23.563 1.00 72.31 87 ASN A C 1
ATOM 702 O O . ASN A 1 87 ? -20.022 -2.676 24.558 1.00 72.31 87 ASN A O 1
ATOM 706 N N . SER A 1 88 ? -21.371 -2.547 22.778 1.00 69.25 88 SER A N 1
ATOM 707 C CA . SER A 1 88 ? -21.862 -1.197 23.109 1.00 69.25 88 SER A CA 1
ATOM 708 C C . SER A 1 88 ? -23.023 -1.210 24.106 1.00 69.25 88 SER A C 1
ATOM 710 O O . SER A 1 88 ? -23.518 -0.154 24.493 1.00 69.25 88 SER A O 1
ATOM 712 N N . GLY A 1 89 ? -23.513 -2.394 24.481 1.00 68.00 89 GLY A N 1
ATOM 713 C CA . GLY A 1 89 ? -24.528 -2.545 25.516 1.00 68.00 89 GLY A CA 1
ATOM 714 C C . GLY A 1 89 ? -23.932 -2.350 26.907 1.00 68.00 89 GLY A C 1
ATOM 715 O O . GLY A 1 89 ? -22.854 -2.862 27.193 1.00 68.00 89 GLY A O 1
ATOM 716 N N . LEU A 1 90 ? -24.658 -1.645 27.777 1.00 66.31 90 LEU A N 1
ATOM 717 C CA . LEU A 1 90 ? -24.331 -1.573 29.201 1.00 66.31 90 LEU A CA 1
ATOM 718 C C . LEU A 1 90 ? -24.304 -2.979 29.807 1.00 66.31 90 LEU A C 1
ATOM 720 O O . LEU A 1 90 ? -25.187 -3.800 29.538 1.00 66.31 90 LEU A O 1
ATOM 724 N N . PHE A 1 91 ? -23.331 -3.220 30.676 1.00 69.19 91 PHE A N 1
ATOM 725 C CA . PHE A 1 91 ? -23.224 -4.422 31.474 1.00 69.19 91 PHE A CA 1
ATOM 726 C C . PHE A 1 91 ? -24.491 -4.593 32.308 1.00 69.19 91 PHE A C 1
ATOM 728 O O . PHE A 1 91 ? -24.774 -3.845 33.251 1.00 69.19 91 PHE A O 1
ATOM 735 N N . ASP A 1 92 ? -25.268 -5.613 31.961 1.00 69.56 92 ASP A N 1
ATOM 736 C CA . ASP A 1 92 ? -26.500 -5.916 32.661 1.00 69.56 92 ASP A CA 1
ATOM 737 C C . ASP A 1 92 ? -26.193 -6.587 34.005 1.00 69.56 92 ASP A C 1
ATOM 739 O O . ASP A 1 92 ? -25.960 -7.795 34.102 1.00 69.56 92 ASP A O 1
ATOM 743 N N . LEU A 1 93 ? -26.243 -5.793 35.077 1.00 67.75 93 LEU A N 1
ATOM 744 C CA . LEU A 1 93 ? -26.092 -6.260 36.457 1.00 67.75 93 LEU A CA 1
ATOM 745 C C . LEU A 1 93 ? -27.124 -7.331 36.851 1.00 67.75 93 LEU A C 1
ATOM 747 O O . LEU A 1 93 ? -26.895 -8.055 37.825 1.00 67.75 93 LEU A O 1
ATOM 751 N N . SER A 1 94 ? -28.242 -7.453 36.124 1.00 69.62 94 SER A N 1
ATOM 752 C CA . SER A 1 94 ? -29.250 -8.486 36.369 1.00 69.62 94 SER A CA 1
ATOM 753 C C . SER A 1 94 ? -28.731 -9.896 36.054 1.00 69.62 94 SER A C 1
ATOM 755 O O . SER A 1 94 ? -29.145 -10.860 36.703 1.00 69.62 94 SER A O 1
ATOM 757 N N . THR A 1 95 ? -27.733 -10.015 35.169 1.00 69.06 95 THR A N 1
ATOM 758 C CA . THR A 1 95 ? -27.090 -11.293 34.814 1.00 69.06 95 THR A CA 1
ATOM 759 C C . THR A 1 95 ? -26.260 -11.899 35.953 1.00 69.06 95 THR A C 1
ATOM 761 O O . THR A 1 95 ? -26.048 -13.108 35.990 1.00 69.06 95 THR A O 1
ATOM 764 N N . VAL A 1 96 ? -25.856 -11.091 36.941 1.00 67.31 96 VAL A N 1
ATOM 765 C CA . VAL A 1 96 ? -25.000 -11.498 38.076 1.00 67.31 96 VAL A CA 1
ATOM 766 C C . VAL A 1 96 ? -25.824 -11.777 39.348 1.00 67.31 96 VAL A C 1
ATOM 768 O O . VAL A 1 96 ? -25.288 -11.937 40.446 1.00 67.31 96 VAL A O 1
ATOM 771 N N . GLY A 1 97 ? -27.156 -11.846 39.229 1.00 56.72 97 GLY A N 1
ATOM 772 C CA . GLY A 1 97 ? -28.116 -11.758 40.338 1.00 56.72 97 GLY A CA 1
ATOM 773 C C . GLY A 1 97 ? -27.941 -12.733 41.516 1.00 56.72 97 GLY A C 1
ATOM 774 O O . GLY A 1 97 ? -28.414 -12.422 42.608 1.00 56.72 97 GLY A O 1
ATOM 775 N N . ASN A 1 98 ? -27.229 -13.855 41.347 1.00 65.31 98 ASN A N 1
ATOM 776 C CA . ASN A 1 98 ? -27.048 -14.888 42.381 1.00 65.31 98 ASN A CA 1
ATOM 777 C C . ASN A 1 98 ? -25.582 -15.178 42.766 1.00 65.31 98 ASN A C 1
ATOM 779 O O . ASN A 1 98 ? -25.323 -16.122 43.516 1.00 65.31 98 ASN A O 1
ATOM 783 N N . GLU A 1 99 ? -24.609 -14.403 42.279 1.00 64.19 99 GLU A N 1
ATOM 784 C CA . GLU A 1 99 ? -23.193 -14.704 42.524 1.00 64.19 99 GLU A CA 1
ATOM 785 C C . GLU A 1 99 ? -22.663 -14.189 43.877 1.00 64.19 99 GLU A C 1
ATOM 787 O O . GLU A 1 99 ? -23.138 -13.200 44.445 1.00 64.19 99 GLU A O 1
ATOM 792 N N . ARG A 1 100 ? -21.662 -14.896 44.429 1.00 67.50 100 ARG A N 1
ATOM 793 C CA . ARG A 1 100 ? -21.064 -14.610 45.748 1.00 67.50 100 ARG A CA 1
ATOM 794 C C . ARG A 1 100 ? -20.455 -13.200 45.791 1.00 67.50 100 ARG A C 1
ATOM 796 O O . ARG A 1 100 ? -19.957 -12.695 44.790 1.00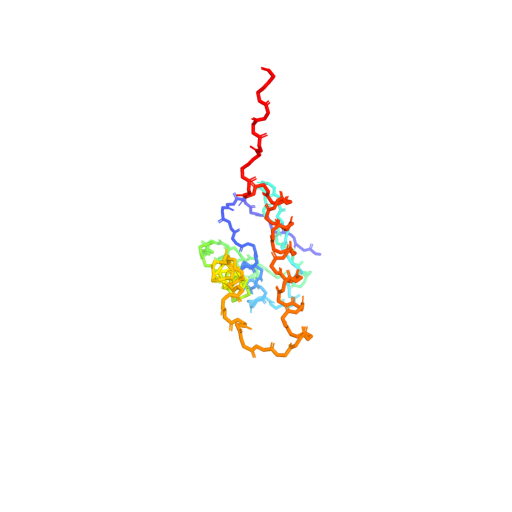 67.50 100 ARG A O 1
ATOM 803 N N . GLY A 1 101 ? -20.436 -12.605 46.990 1.00 74.12 101 GLY A N 1
ATOM 804 C CA . GLY A 1 101 ? -20.091 -11.198 47.264 1.00 74.12 101 GLY A CA 1
ATOM 805 C C . GLY A 1 101 ? -18.972 -10.556 46.421 1.00 74.12 101 GLY A C 1
ATOM 806 O O . GLY A 1 101 ? -19.205 -9.469 45.899 1.00 74.12 101 GLY A O 1
ATOM 807 N N . PRO A 1 102 ? -17.802 -11.195 46.225 1.00 77.31 102 PRO A N 1
ATOM 808 C CA . PRO A 1 102 ? -16.719 -10.619 45.424 1.00 77.31 102 PRO A CA 1
ATOM 809 C C . PRO A 1 102 ? -17.078 -10.392 43.949 1.00 77.31 102 PRO A C 1
ATOM 811 O O . PRO A 1 102 ? -16.657 -9.398 43.365 1.00 77.31 102 PRO A O 1
ATOM 814 N N . ILE A 1 103 ? -17.876 -11.282 43.352 1.00 73.88 103 ILE A N 1
ATOM 815 C CA . ILE A 1 103 ? -18.226 -11.214 41.927 1.00 73.88 103 ILE A CA 1
ATOM 816 C C . ILE A 1 103 ? -19.293 -10.143 41.694 1.00 73.88 103 ILE A C 1
ATOM 818 O O . ILE A 1 103 ? -19.193 -9.346 40.764 1.00 73.88 103 ILE A O 1
ATOM 822 N N . ARG A 1 104 ? -20.250 -10.026 42.619 1.00 74.94 104 ARG A N 1
ATOM 823 C CA . ARG A 1 104 ? -21.231 -8.935 42.617 1.00 74.94 104 ARG A CA 1
ATOM 824 C C . ARG A 1 104 ? -20.576 -7.559 42.768 1.00 74.94 104 ARG A C 1
ATOM 826 O O . ARG A 1 104 ? -21.043 -6.590 42.175 1.00 74.94 104 ARG A O 1
ATOM 833 N N . GLU A 1 105 ? -19.508 -7.466 43.555 1.00 78.31 105 GLU A N 1
ATOM 834 C CA . GLU A 1 105 ? -18.767 -6.217 43.741 1.00 78.31 105 GLU A CA 1
ATOM 835 C C . GLU A 1 105 ? -17.937 -5.849 42.502 1.00 78.31 105 GLU A C 1
ATOM 837 O O . GLU A 1 105 ? -17.915 -4.685 42.104 1.00 78.31 105 GLU A O 1
ATOM 842 N N . MET A 1 106 ? -17.321 -6.831 41.831 1.00 78.06 106 MET A N 1
ATOM 843 C CA . MET A 1 106 ? -16.673 -6.606 40.532 1.00 78.06 106 MET A CA 1
ATOM 844 C C . MET A 1 106 ? -17.672 -6.162 39.460 1.00 78.06 106 MET A C 1
ATOM 846 O O . MET A 1 106 ? -17.391 -5.208 38.743 1.00 78.06 106 MET A O 1
ATOM 850 N N . ALA A 1 107 ? -18.848 -6.791 39.392 1.00 77.12 107 ALA A N 1
ATOM 851 C CA . ALA A 1 107 ? -19.902 -6.428 38.446 1.00 77.12 107 ALA A CA 1
ATOM 852 C C . ALA A 1 107 ? -20.361 -4.971 38.616 1.00 77.12 107 ALA A C 1
ATOM 854 O O . ALA A 1 107 ? -20.461 -4.233 37.640 1.00 77.12 107 ALA A O 1
ATOM 855 N N . LYS A 1 108 ? -20.562 -4.518 39.861 1.00 77.81 108 LYS A N 1
ATOM 856 C CA . LYS A 1 108 ? -20.878 -3.109 40.154 1.00 77.81 108 LYS A CA 1
ATOM 857 C C . LYS A 1 108 ? -19.781 -2.153 39.690 1.00 77.81 108 LYS A C 1
ATOM 859 O O . LYS A 1 108 ? -20.093 -1.116 39.117 1.00 77.81 108 LYS A O 1
ATOM 864 N N . ARG A 1 109 ? -18.510 -2.495 39.933 1.00 81.56 109 ARG A N 1
ATOM 865 C CA . ARG A 1 109 ? -17.370 -1.674 39.495 1.00 81.56 109 ARG A CA 1
ATOM 866 C C . ARG A 1 109 ? -17.258 -1.611 37.973 1.00 81.56 109 ARG A C 1
ATOM 868 O O . ARG A 1 109 ? -16.955 -0.546 37.455 1.00 81.56 109 ARG A O 1
ATOM 875 N N . LEU A 1 110 ? -17.526 -2.715 37.275 1.00 79.75 110 LEU A N 1
ATOM 876 C CA . LEU A 1 110 ? -17.584 -2.761 35.810 1.00 79.75 110 LEU A CA 1
ATOM 877 C C . LEU A 1 110 ? -18.685 -1.846 35.262 1.00 79.75 110 LEU A C 1
ATOM 879 O O . LEU A 1 110 ? -18.389 -0.988 34.439 1.00 79.75 110 LEU A O 1
ATOM 883 N N . ALA A 1 111 ? -19.908 -1.941 35.791 1.00 78.06 111 ALA A N 1
ATOM 884 C CA . ALA A 1 111 ? -21.010 -1.066 35.385 1.00 78.06 111 ALA A CA 1
ATOM 885 C C . ALA A 1 111 ? -20.721 0.424 35.661 1.00 78.06 111 ALA A C 1
ATOM 887 O O . ALA A 1 111 ? -21.088 1.292 34.872 1.00 78.06 111 ALA A O 1
ATOM 888 N N . GLN A 1 112 ? -20.041 0.735 36.769 1.00 80.19 112 GLN A N 1
ATOM 889 C CA . GLN A 1 112 ? -19.631 2.106 37.080 1.00 80.19 112 GLN A CA 1
ATOM 890 C C . GLN A 1 112 ? -18.549 2.624 36.117 1.00 80.19 112 GLN A C 1
ATOM 892 O O . GLN A 1 112 ? -18.648 3.752 35.645 1.00 80.19 112 GLN A O 1
ATOM 897 N N . LEU A 1 113 ? -17.553 1.798 35.785 1.00 82.00 113 LEU A N 1
ATOM 898 C CA . LEU A 1 113 ? -16.528 2.135 34.793 1.00 82.00 113 LEU A CA 1
ATOM 899 C C . LEU A 1 113 ? -17.130 2.382 33.405 1.00 82.00 113 LEU A C 1
ATOM 901 O O . LEU A 1 113 ? -16.682 3.281 32.701 1.00 82.00 113 LEU A O 1
ATOM 905 N N . GLU A 1 114 ? -18.147 1.619 33.008 1.00 77.00 114 GLU A N 1
ATOM 906 C CA . GLU A 1 114 ? -18.842 1.840 31.736 1.00 77.00 114 GLU A CA 1
ATOM 907 C C . GLU A 1 114 ? -19.575 3.182 31.697 1.00 77.00 114 GLU A C 1
ATOM 909 O O . GLU A 1 114 ? -19.450 3.905 30.711 1.00 77.00 114 GLU A O 1
ATOM 914 N N . LEU A 1 115 ? -20.258 3.560 32.783 1.00 78.62 115 LEU A N 1
ATOM 915 C CA . LEU A 1 115 ? -20.879 4.883 32.924 1.00 78.62 115 LEU A CA 1
ATOM 916 C C . LEU A 1 115 ? -19.851 6.016 32.785 1.00 78.62 115 LEU A C 1
ATOM 918 O O . LEU A 1 115 ? -20.067 6.943 32.008 1.00 78.62 115 LEU A O 1
ATOM 922 N N . GLU A 1 116 ? -18.715 5.916 33.480 1.00 79.81 116 GLU A N 1
ATOM 923 C CA . GLU A 1 116 ? -17.635 6.910 33.403 1.00 79.81 116 GLU A CA 1
ATOM 924 C C . GLU A 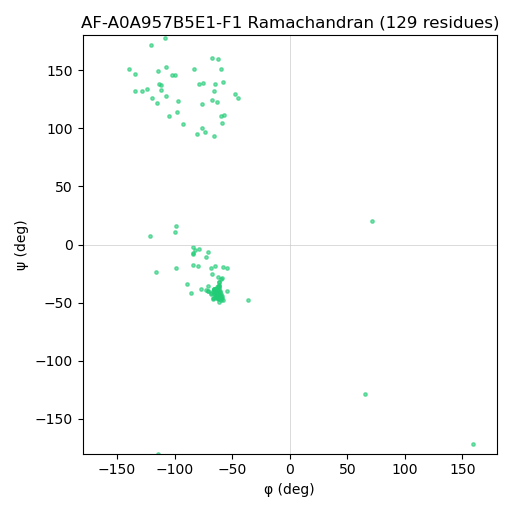1 116 ? -17.026 6.987 31.990 1.00 79.81 116 GLU A C 1
ATOM 926 O O . GLU A 1 116 ? -16.745 8.072 31.477 1.00 79.81 116 GLU A O 1
ATOM 931 N N . VAL A 1 117 ? -16.851 5.847 31.312 1.00 79.56 117 VAL A N 1
ATOM 932 C CA . VAL A 1 117 ? -16.353 5.806 29.927 1.00 79.56 117 VAL A CA 1
ATOM 933 C C . VAL A 1 117 ? -17.347 6.434 28.950 1.00 79.56 117 VAL A C 1
ATOM 935 O O . VAL A 1 117 ? -16.919 7.160 28.051 1.00 79.56 117 VAL A O 1
ATOM 938 N N . MET A 1 118 ? -18.649 6.200 29.116 1.00 74.25 118 MET A N 1
ATOM 939 C CA . MET A 1 118 ? -19.685 6.832 28.291 1.00 74.25 118 MET A CA 1
ATOM 940 C C . MET A 1 118 ? -19.754 8.347 28.516 1.00 74.25 118 MET A C 1
ATOM 942 O O . MET A 1 118 ? -19.908 9.104 27.555 1.00 74.25 118 MET A O 1
ATOM 946 N N . GLU A 1 119 ? -19.580 8.804 29.759 1.00 81.12 119 GLU A N 1
ATOM 947 C CA . GLU A 1 119 ? -19.494 10.229 30.094 1.00 81.12 119 GLU A CA 1
ATOM 948 C C . GLU A 1 119 ? -18.283 10.885 29.413 1.00 81.12 119 GLU A C 1
ATOM 950 O O . GLU A 1 119 ? -18.426 11.908 28.744 1.00 81.12 119 GLU A O 1
ATOM 955 N N . MET A 1 120 ? -17.108 10.247 29.463 1.00 73.12 120 MET A N 1
ATOM 956 C CA . MET A 1 120 ? -15.905 10.729 28.768 1.00 73.12 120 MET A CA 1
ATOM 957 C C . MET A 1 120 ? -16.054 10.771 27.239 1.00 73.12 120 MET A C 1
ATOM 959 O O . MET A 1 120 ? -15.395 11.576 26.580 1.00 73.12 120 MET A O 1
ATOM 963 N N . ARG A 1 121 ? -16.900 9.911 26.662 1.00 74.75 121 ARG A N 1
ATOM 964 C CA . ARG A 1 121 ? -17.195 9.886 25.219 1.00 74.75 121 ARG A CA 1
ATOM 965 C C . ARG A 1 121 ? -18.280 10.884 24.802 1.00 74.75 121 ARG A C 1
ATOM 967 O O . ARG A 1 121 ? -18.481 11.069 23.605 1.00 74.75 121 ARG A O 1
ATOM 974 N N . GLY A 1 122 ? -18.953 11.536 25.755 1.00 71.00 122 GLY A N 1
ATOM 975 C CA . GLY A 1 122 ? -20.075 12.440 25.483 1.00 71.00 122 GLY A CA 1
ATOM 976 C C . GLY A 1 122 ? -21.349 11.722 25.021 1.00 71.00 122 GLY A C 1
ATOM 977 O O . GLY A 1 122 ? -22.212 12.339 24.402 1.00 71.00 122 GLY A O 1
ATOM 978 N N . GLU A 1 123 ? -21.463 10.419 25.295 1.00 66.69 123 GLU A N 1
ATOM 979 C CA . GLU A 1 123 ? -22.602 9.574 24.902 1.00 66.69 123 GLU A CA 1
ATOM 980 C C . GLU A 1 123 ? -23.766 9.667 25.907 1.00 66.69 123 GLU A C 1
ATOM 982 O O . GLU A 1 123 ? -24.911 9.354 25.580 1.00 66.69 123 GLU A O 1
ATOM 987 N N . LEU A 1 124 ? -23.495 10.165 27.117 1.00 57.38 124 LEU A N 1
ATOM 988 C CA . LEU A 1 124 ? -24.504 10.622 28.068 1.00 57.38 124 LEU A CA 1
ATOM 989 C C . LEU A 1 124 ? -24.690 12.122 27.840 1.00 57.38 124 LEU A C 1
ATOM 991 O O . LEU A 1 124 ? -23.817 12.913 28.192 1.00 57.38 124 LEU A O 1
ATOM 995 N N . GLY A 1 125 ? -25.791 12.498 27.181 1.00 50.62 125 GLY A N 1
ATOM 996 C CA . GLY A 1 125 ? -26.081 13.886 26.823 1.00 50.62 125 GLY A CA 1
ATOM 997 C C . GLY A 1 125 ? -25.818 14.832 27.992 1.00 50.62 125 GLY A C 1
ATOM 998 O O . GLY A 1 125 ? -26.326 14.613 29.093 1.00 50.62 125 GLY A O 1
ATOM 999 N N . SER A 1 126 ? -24.997 15.855 27.747 1.00 51.75 126 SER A N 1
ATOM 1000 C CA . SER A 1 126 ? -24.616 16.845 28.749 1.00 51.75 126 SER A CA 1
ATOM 1001 C C . SER A 1 126 ? -25.864 17.340 29.483 1.00 51.75 126 SER A C 1
ATOM 1003 O O . SER A 1 126 ? -26.825 17.730 28.808 1.00 51.75 126 SER A O 1
ATOM 1005 N N . PRO A 1 127 ? -25.894 17.360 30.828 1.00 44.88 127 PRO A N 1
ATOM 1006 C CA . PRO A 1 127 ? -26.976 18.022 31.530 1.00 44.88 127 PRO A CA 1
ATOM 1007 C C . PRO A 1 127 ? -26.963 19.488 31.095 1.00 44.88 127 PRO A C 1
ATOM 1009 O O . PRO A 1 127 ? -26.027 20.232 31.389 1.00 44.88 127 PRO A O 1
ATOM 1012 N N . SER A 1 128 ? -27.980 19.891 30.330 1.00 43.19 128 SER A N 1
ATOM 1013 C CA . SER A 1 128 ? -28.211 21.289 30.004 1.00 43.19 128 SER A CA 1
ATOM 1014 C C . SER A 1 128 ? -28.564 22.000 31.306 1.00 43.19 128 SER A C 1
ATOM 1016 O O . SER A 1 128 ? -29.719 22.003 31.733 1.00 43.19 128 SER A O 1
ATOM 1018 N N . PHE A 1 129 ? -27.567 22.571 31.970 1.00 46.84 129 PHE A N 1
ATOM 1019 C CA . PHE A 1 129 ? -27.817 23.592 32.971 1.00 46.84 129 PHE A CA 1
ATOM 1020 C C . PHE A 1 129 ? -28.198 24.860 32.206 1.00 46.84 129 PHE A C 1
ATOM 1022 O O . PHE A 1 129 ? -27.349 25.545 31.644 1.00 46.84 129 PHE A O 1
ATOM 1029 N N . SER A 1 130 ? -29.504 25.088 32.080 1.00 43.12 130 SER A N 1
ATOM 1030 C CA . SER A 1 130 ? -30.042 26.403 31.748 1.00 43.12 130 SER A CA 1
ATOM 1031 C C . SER A 1 130 ? -29.971 27.263 33.009 1.00 43.12 130 SER A C 1
ATOM 1033 O O . SER A 1 130 ? -30.525 26.863 34.034 1.00 43.12 130 SER A O 1
ATOM 1035 N N . ASP A 1 131 ? -29.248 28.381 32.910 1.00 44.41 131 ASP A N 1
ATOM 1036 C CA . ASP A 1 131 ? -29.217 29.475 33.894 1.00 44.41 131 ASP A CA 1
ATOM 1037 C C . ASP A 1 131 ? -30.599 30.127 34.088 1.00 44.41 131 ASP A C 1
ATOM 1039 O O . ASP A 1 131 ? -31.367 30.214 33.096 1.00 44.41 131 ASP A O 1
#

Solvent-accessible surface area (backbone atoms only — not comparable to full-atom values): 7790 Å² total; per-residue (Å²): 109,43,78,48,79,42,75,55,65,91,65,39,63,66,48,48,48,52,54,50,36,75,73,54,46,84,38,46,79,50,70,49,76,56,95,63,34,35,37,41,36,28,33,72,84,53,47,74,66,54,56,50,48,52,50,52,51,62,74,69,58,63,43,88,60,71,42,72,69,54,48,50,52,52,49,53,52,51,52,54,50,51,54,47,62,73,61,64,61,77,69,62,67,74,82,50,74,85,54,62,71,72,57,45,52,50,49,53,51,52,42,49,50,50,54,53,51,34,50,76,69,58,74,53,73,75,84,80,79,76,132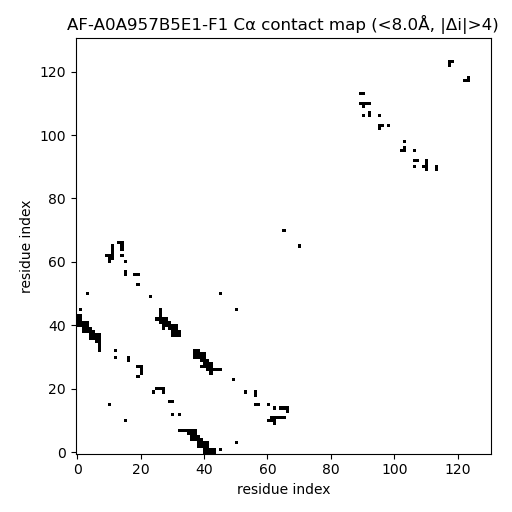

Radius of gyration: 27.1 Å; Cα contacts (8 Å, |Δi|>4): 111; chains: 1; bounding box: 52×44×69 Å

Foldseek 3Di:
DDKDKDFDDLAPQVVLQVVLCVVCPPQWPGWDDDPTIIMTHGDPPDDPVSVVVSVVSVVPGDRVDDDPVRVVVVVVVVVVVVVCVVPVDQQDLVVCVDDDDVVNVVSVVSNVVSVVVCVVVCVPPDPPPDD